Protein AF-A0A3G3IFP2-F1 (afdb_monomer)

Foldseek 3Di:
DDKFWDWDQDPVVRKIKIWIWDQDPVRWKIFIDIDIPDPLVVQLVVLLPRIFTPCLLPPPPPRSLPPCVSCVSDDPPDCVSVRVNQRVCCVNVVDPPCCCVPPVVDDDDDDDDDD

InterPro domains:
  IPR054227 Protein of unknown function DUF6951 [PF22263] (5-100)

Organism: NCBI:txid1291540

Solvent-accessible surface area (backbone atoms only — not comparable to full-atom values): 6756 Å² total; per-residue (Å²): 132,74,69,29,73,30,78,45,74,42,77,93,77,72,43,53,35,40,28,35,22,32,64,42,97,83,78,41,47,30,42,43,48,78,49,61,86,40,70,43,58,50,53,27,46,63,58,52,62,43,52,46,45,53,61,36,64,75,35,79,84,87,8,60,66,70,28,68,89,34,37,63,59,51,60,88,86,54,56,63,55,55,30,50,40,56,12,41,27,38,63,74,65,78,36,56,55,61,49,49,67,70,67,64,62,70,85,88,85,83,86,80,80,88,130

Sequence (115 aa):
MMASTVVVRMRTCSRNTKVTAEMQDDGDTIRITIASDCKNVMNYADLLGGEVHVSDVVEWKGSRVVDPDIRQPLSIPCLVPNAIFDAAWMEIGVLSKNLAQGMAKENSLEFPEDE

pLDDT: mean 95.48, std 5.69, range [55.09, 98.75]

Structure (mmCIF, N/CA/C/O backbone):
data_AF-A0A3G3IFP2-F1
#
_entry.id   AF-A0A3G3IFP2-F1
#
loop_
_atom_site.group_PDB
_atom_site.id
_atom_site.type_symbol
_atom_site.label_atom_id
_atom_site.label_alt_id
_atom_site.label_comp_id
_atom_site.label_asym_id
_atom_site.label_entity_id
_atom_site.label_seq_id
_atom_site.pdbx_PDB_ins_code
_atom_site.Cartn_x
_atom_site.Cartn_y
_atom_site.Cartn_z
_atom_site.occupancy
_atom_site.B_iso_or_equiv
_atom_site.auth_seq_id
_atom_site.auth_comp_id
_atom_site.auth_asym_id
_atom_site.auth_atom_id
_atom_site.pdbx_PDB_model_num
ATOM 1 N N . MET A 1 1 ? -16.555 9.055 7.241 1.00 55.09 1 MET A N 1
ATOM 2 C CA . MET A 1 1 ? -15.212 8.446 7.217 1.00 55.09 1 MET A CA 1
ATOM 3 C C . MET A 1 1 ? -14.350 9.191 6.214 1.00 55.09 1 MET A C 1
ATOM 5 O O . MET A 1 1 ? -14.868 9.612 5.184 1.00 55.09 1 MET A O 1
ATOM 9 N N . MET A 1 2 ? -13.087 9.453 6.549 1.00 75.50 2 MET A N 1
ATOM 10 C CA . MET A 1 2 ? -12.105 9.969 5.592 1.00 75.50 2 MET A CA 1
ATOM 11 C C . MET A 1 2 ? -11.306 8.773 5.079 1.00 75.50 2 MET A C 1
ATOM 13 O O . MET A 1 2 ? -10.970 7.895 5.860 1.00 75.50 2 MET A O 1
ATOM 17 N N . ALA A 1 3 ? -11.050 8.727 3.777 1.00 94.12 3 ALA A N 1
ATOM 18 C CA . ALA A 1 3 ? -10.172 7.734 3.181 1.00 94.12 3 ALA A CA 1
ATOM 19 C C . ALA A 1 3 ? -8.889 8.422 2.717 1.00 94.12 3 ALA A C 1
ATOM 21 O O . ALA A 1 3 ? -8.929 9.544 2.194 1.00 94.12 3 ALA A O 1
ATOM 22 N N . SER A 1 4 ? -7.759 7.744 2.863 1.00 97.56 4 SER A N 1
ATOM 23 C CA . SER A 1 4 ? -6.458 8.253 2.447 1.00 97.56 4 SER A CA 1
ATOM 24 C C . SER A 1 4 ? -5.997 7.501 1.230 1.00 97.56 4 SER A C 1
ATOM 26 O O . SER A 1 4 ? -6.146 6.290 1.125 1.00 97.56 4 SER A O 1
ATOM 28 N N . THR A 1 5 ? -5.450 8.242 0.278 1.00 97.31 5 THR A N 1
ATOM 29 C CA . THR A 1 5 ? -5.010 7.688 -0.994 1.00 97.31 5 THR A CA 1
ATOM 30 C C . THR A 1 5 ? -3.545 8.001 -1.217 1.00 97.31 5 THR A C 1
ATOM 32 O O . THR A 1 5 ? -3.134 9.156 -1.106 1.00 97.31 5 THR A O 1
ATOM 35 N N . VAL A 1 6 ? -2.792 6.983 -1.617 1.00 97.88 6 VAL A N 1
ATOM 36 C CA . VAL A 1 6 ? -1.398 7.080 -2.044 1.00 97.88 6 VAL A CA 1
ATOM 37 C C . VAL A 1 6 ? -1.294 6.618 -3.496 1.00 97.88 6 VAL A C 1
ATOM 39 O O . VAL A 1 6 ? -1.939 5.654 -3.912 1.00 97.88 6 VAL A O 1
ATOM 42 N N . VAL A 1 7 ? -0.497 7.330 -4.295 1.00 97.62 7 VAL A N 1
ATOM 43 C CA . VAL A 1 7 ? -0.246 6.983 -5.700 1.00 97.62 7 VAL A CA 1
ATOM 44 C C . VAL A 1 7 ? 1.206 6.564 -5.865 1.00 97.62 7 VAL A C 1
ATOM 46 O O . VAL A 1 7 ? 2.114 7.378 -5.719 1.00 97.62 7 VAL A O 1
ATOM 49 N N . VAL A 1 8 ? 1.410 5.306 -6.236 1.00 97.25 8 VAL A N 1
ATOM 50 C CA . VAL A 1 8 ? 2.716 4.716 -6.517 1.00 97.25 8 VAL A CA 1
ATOM 51 C C . VAL A 1 8 ? 3.051 4.873 -7.993 1.00 97.25 8 VAL A C 1
ATOM 53 O O . VAL A 1 8 ? 2.266 4.475 -8.856 1.00 97.25 8 VAL A O 1
ATOM 56 N N . ARG A 1 9 ? 4.245 5.404 -8.274 1.00 95.94 9 ARG A N 1
ATOM 57 C CA . ARG A 1 9 ? 4.806 5.550 -9.625 1.00 95.94 9 ARG A CA 1
ATOM 58 C C . ARG A 1 9 ? 6.111 4.770 -9.719 1.00 95.94 9 ARG A C 1
ATOM 60 O O . ARG A 1 9 ? 7.177 5.283 -9.386 1.00 95.94 9 ARG A O 1
ATOM 67 N N . MET A 1 10 ? 6.035 3.520 -10.165 1.00 95.75 10 MET A N 1
ATOM 68 C CA . MET A 1 10 ? 7.215 2.671 -10.317 1.00 95.75 10 MET A CA 1
ATOM 69 C C . MET A 1 10 ? 7.938 3.013 -11.621 1.00 95.75 10 MET A C 1
ATOM 71 O O . MET A 1 10 ? 7.578 2.499 -12.679 1.00 95.75 10 MET A O 1
ATOM 75 N N . ARG A 1 11 ? 8.979 3.854 -11.563 1.00 9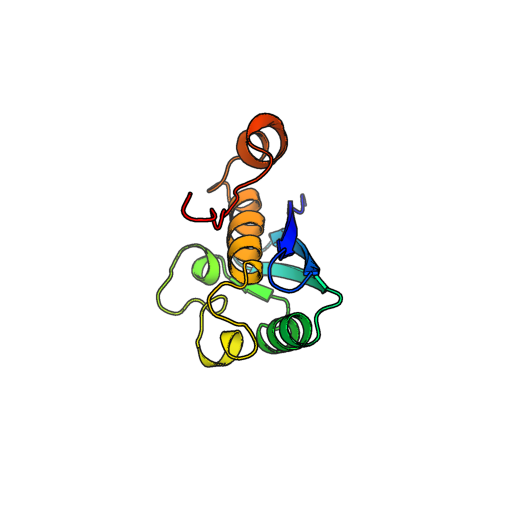4.69 11 ARG A N 1
ATOM 76 C CA . ARG A 1 11 ? 9.774 4.221 -12.755 1.00 94.69 11 ARG A CA 1
ATOM 77 C C . ARG A 1 11 ? 10.503 3.021 -13.371 1.00 94.69 11 ARG A C 1
ATOM 79 O O . ARG A 1 11 ? 10.569 2.921 -14.588 1.00 94.69 11 ARG A O 1
ATOM 86 N N . THR A 1 12 ? 10.954 2.076 -12.545 1.00 94.00 12 THR A N 1
ATOM 87 C CA . THR A 1 12 ? 11.715 0.885 -12.970 1.00 94.00 12 THR A CA 1
ATOM 88 C C . THR A 1 12 ? 10.918 -0.106 -13.819 1.00 94.00 12 THR A C 1
ATOM 90 O O . THR A 1 12 ? 11.506 -0.843 -14.601 1.00 94.00 12 THR A O 1
ATOM 93 N N . CYS A 1 13 ? 9.589 -0.143 -13.687 1.00 95.38 13 CYS A N 1
ATOM 94 C CA . CYS A 1 13 ? 8.718 -1.008 -14.494 1.00 95.38 13 CYS A CA 1
ATOM 95 C C . CYS A 1 13 ? 7.584 -0.254 -15.209 1.00 95.38 13 CYS A C 1
ATOM 97 O O . CYS A 1 13 ? 6.705 -0.882 -15.801 1.00 95.38 13 CYS A O 1
ATOM 99 N N . SER A 1 14 ? 7.603 1.080 -15.137 1.00 96.56 14 SER A N 1
ATOM 100 C CA . SER A 1 14 ? 6.636 2.009 -15.738 1.00 96.56 14 SER A CA 1
ATOM 101 C C . SER A 1 14 ? 5.172 1.789 -15.324 1.00 96.56 14 SER A C 1
ATOM 103 O O . SER A 1 14 ? 4.262 2.137 -16.074 1.00 96.56 14 SER A O 1
ATOM 105 N N . ARG A 1 15 ? 4.927 1.221 -14.135 1.00 97.31 15 ARG A N 1
ATOM 106 C CA . ARG A 1 15 ? 3.574 0.942 -13.617 1.00 97.31 15 ARG A CA 1
ATOM 107 C C . ARG A 1 15 ? 3.101 2.000 -12.639 1.00 97.31 15 ARG A C 1
ATOM 109 O O . ARG A 1 15 ? 3.885 2.505 -11.831 1.00 97.31 15 ARG A O 1
ATOM 116 N N . ASN A 1 16 ? 1.799 2.268 -12.670 1.00 96.94 16 ASN A N 1
ATOM 117 C CA . ASN A 1 16 ? 1.147 3.205 -11.763 1.00 96.94 16 ASN A CA 1
ATOM 118 C C . ASN A 1 16 ? 0.072 2.480 -10.961 1.00 96.94 16 ASN A C 1
ATOM 120 O O . ASN A 1 16 ? -0.700 1.692 -11.500 1.00 96.94 16 ASN A O 1
ATOM 124 N N . THR A 1 17 ? 0.025 2.729 -9.658 1.00 98.56 17 THR A N 1
ATOM 125 C CA . THR A 1 17 ? -0.963 2.110 -8.766 1.00 98.56 17 THR A CA 1
ATOM 126 C C . THR A 1 17 ? -1.530 3.154 -7.825 1.00 98.56 17 THR A C 1
ATOM 128 O O . THR A 1 17 ? -0.786 3.950 -7.258 1.00 98.56 17 THR A O 1
ATOM 131 N N . LYS A 1 18 ? -2.846 3.143 -7.643 1.00 98.62 18 LYS A N 1
ATOM 132 C CA . LYS A 1 18 ? -3.539 3.924 -6.622 1.00 98.62 18 LYS A CA 1
ATOM 133 C C . LYS A 1 18 ? -3.957 2.978 -5.501 1.00 98.62 18 LYS A C 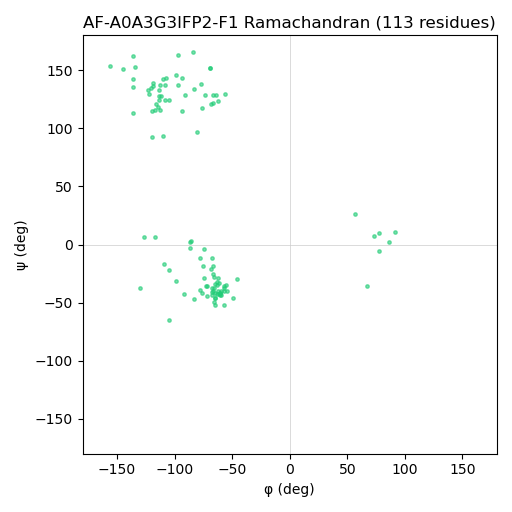1
ATOM 135 O O . LYS A 1 18 ? -4.634 1.989 -5.768 1.00 98.62 18 LYS A O 1
ATOM 140 N N . VAL A 1 19 ? -3.548 3.288 -4.278 1.00 98.75 19 VAL A N 1
ATOM 141 C CA . VAL A 1 19 ? -3.935 2.564 -3.063 1.00 98.75 19 VAL A CA 1
ATOM 142 C C . VAL A 1 19 ? -4.773 3.503 -2.213 1.00 98.75 19 VAL A C 1
ATOM 144 O O . VAL A 1 19 ? -4.356 4.633 -1.959 1.00 98.75 19 VAL A O 1
ATOM 147 N N . THR A 1 20 ? -5.949 3.057 -1.793 1.00 98.56 20 THR A N 1
ATOM 148 C CA . THR A 1 20 ? -6.835 3.801 -0.896 1.00 98.56 20 THR A CA 1
ATOM 149 C C . THR A 1 20 ? -7.103 2.968 0.351 1.00 98.56 20 THR A C 1
ATOM 151 O O . THR A 1 20 ? -7.480 1.806 0.230 1.00 98.56 20 THR A O 1
ATOM 154 N N . ALA A 1 21 ? -6.911 3.569 1.524 1.00 98.38 21 ALA A N 1
ATOM 155 C CA . ALA A 1 21 ? -7.212 2.983 2.824 1.00 98.38 21 ALA A CA 1
ATOM 156 C C . ALA A 1 21 ? -8.375 3.729 3.488 1.00 98.38 21 ALA A C 1
ATOM 158 O O . ALA A 1 21 ? -8.422 4.963 3.460 1.00 98.38 21 ALA A O 1
ATOM 159 N N . GLU A 1 22 ? -9.296 2.983 4.088 1.00 97.88 22 GLU A N 1
ATOM 160 C CA . GLU A 1 22 ? -10.456 3.506 4.809 1.00 97.88 22 GLU A CA 1
ATOM 161 C C . GLU A 1 22 ? -10.624 2.741 6.128 1.00 97.88 22 GLU A C 1
ATOM 163 O O . GLU A 1 22 ? -10.928 1.546 6.125 1.00 97.88 22 GLU A O 1
ATOM 168 N N . MET A 1 23 ? -10.424 3.433 7.254 1.00 96.62 23 MET A N 1
ATOM 169 C CA . MET A 1 23 ? -10.711 2.888 8.585 1.00 96.62 23 MET A CA 1
ATOM 170 C C . MET A 1 23 ? -12.213 2.631 8.718 1.00 96.62 23 MET A C 1
ATOM 172 O O . MET A 1 23 ? -13.012 3.527 8.432 1.00 96.62 23 MET A O 1
ATOM 176 N N . GLN A 1 24 ? -12.581 1.423 9.135 1.00 96.50 24 GLN A N 1
ATOM 177 C CA . GLN A 1 24 ? -13.969 1.050 9.381 1.00 96.50 24 GLN A CA 1
ATOM 178 C C . GLN A 1 24 ? -14.410 1.470 10.794 1.00 96.50 24 GLN A C 1
ATOM 180 O O . GLN A 1 24 ? -13.598 1.801 11.658 1.00 96.50 24 GLN A O 1
ATOM 185 N N . ASP A 1 25 ? -15.722 1.458 11.039 1.00 94.56 25 ASP A N 1
ATOM 186 C CA . ASP A 1 25 ? -16.313 1.923 12.304 1.00 94.56 25 ASP A CA 1
ATOM 187 C C . ASP A 1 25 ? -15.969 1.034 13.521 1.00 94.56 25 ASP A C 1
ATOM 189 O O . ASP A 1 25 ? -16.220 1.432 14.659 1.00 94.56 25 ASP A O 1
ATOM 193 N N . ASP A 1 26 ? -15.392 -0.154 13.303 1.00 95.31 26 ASP A N 1
ATOM 194 C CA . ASP A 1 26 ? -14.934 -1.060 14.367 1.00 95.31 26 ASP A CA 1
ATOM 195 C C . ASP A 1 26 ? -13.591 -0.645 14.999 1.00 95.31 26 ASP A C 1
ATOM 197 O O . ASP A 1 26 ? -13.228 -1.160 16.057 1.00 95.31 26 ASP A O 1
ATOM 201 N N . GLY A 1 27 ? -12.879 0.309 14.387 1.00 93.25 27 GLY A N 1
ATOM 202 C CA . GLY A 1 27 ? -11.607 0.840 14.877 1.00 93.25 27 GLY A CA 1
ATOM 203 C C . GLY A 1 27 ? -10.404 -0.095 14.721 1.00 93.25 27 GLY A C 1
ATOM 204 O O . GLY A 1 27 ? -9.331 0.242 15.221 1.00 93.25 27 GLY A O 1
ATOM 205 N N . ASP A 1 28 ? -10.560 -1.232 14.043 1.00 97.25 28 ASP A N 1
ATOM 206 C CA . ASP A 1 28 ? -9.492 -2.217 13.830 1.00 97.25 28 ASP A CA 1
ATOM 207 C C . ASP A 1 28 ? -9.358 -2.619 12.358 1.00 97.25 28 ASP A C 1
ATOM 209 O O . ASP A 1 28 ? -8.246 -2.775 11.853 1.00 97.25 28 ASP A O 1
ATOM 213 N N . THR A 1 29 ? -10.469 -2.730 11.635 1.00 98.12 29 THR A N 1
ATOM 214 C CA . THR A 1 29 ? -10.465 -3.114 10.226 1.00 98.12 29 THR A CA 1
ATOM 215 C C . THR A 1 29 ? -10.185 -1.906 9.340 1.00 98.12 29 THR A C 1
ATOM 217 O O . THR A 1 29 ? -10.795 -0.840 9.454 1.00 98.12 29 THR A O 1
ATOM 220 N N . ILE A 1 30 ? -9.289 -2.090 8.377 1.00 98.38 30 ILE A N 1
ATOM 221 C CA . ILE A 1 30 ? -8.950 -1.107 7.354 1.00 98.38 30 ILE A CA 1
ATOM 222 C C . ILE A 1 30 ? -9.260 -1.718 5.993 1.00 98.38 30 ILE A C 1
ATOM 224 O O . ILE A 1 30 ? -8.618 -2.676 5.554 1.00 98.38 30 ILE A O 1
ATOM 228 N N . ARG A 1 31 ? -10.224 -1.131 5.284 1.00 98.50 31 ARG A N 1
ATOM 229 C CA . ARG A 1 31 ? -10.504 -1.506 3.899 1.00 98.50 31 ARG A CA 1
ATOM 230 C C . ARG A 1 31 ? -9.410 -0.954 2.996 1.00 98.50 31 ARG A C 1
ATOM 232 O O . ARG A 1 31 ? -9.135 0.246 3.012 1.00 98.50 31 ARG A O 1
ATOM 239 N N . ILE A 1 32 ? -8.837 -1.820 2.168 1.00 98.56 32 ILE A N 1
ATOM 240 C CA . ILE A 1 32 ? -7.783 -1.505 1.207 1.00 98.56 32 ILE A CA 1
ATOM 241 C C . ILE A 1 32 ? -8.314 -1.701 -0.212 1.00 98.56 32 ILE A C 1
ATOM 243 O O . ILE A 1 32 ? -8.661 -2.802 -0.627 1.00 98.56 32 ILE A O 1
ATOM 247 N N . THR A 1 33 ? -8.338 -0.623 -0.991 1.00 98.62 33 THR A N 1
ATOM 248 C CA . THR A 1 33 ? -8.654 -0.665 -2.425 1.00 98.62 33 THR A CA 1
ATOM 249 C C . THR A 1 33 ? -7.394 -0.409 -3.241 1.00 98.62 33 THR A C 1
ATOM 251 O O . THR A 1 33 ? -6.749 0.627 -3.076 1.00 98.62 33 THR A O 1
ATOM 254 N N . ILE A 1 34 ? -7.060 -1.327 -4.150 1.00 98.75 34 ILE A N 1
ATOM 255 C CA . ILE A 1 34 ? -5.902 -1.221 -5.047 1.00 98.75 34 ILE A CA 1
ATOM 256 C C . ILE A 1 34 ? -6.397 -1.155 -6.492 1.00 98.75 34 ILE A C 1
ATOM 258 O O . ILE A 1 34 ? -7.054 -2.072 -6.975 1.00 98.75 34 ILE A O 1
ATOM 262 N N . ALA A 1 35 ? -6.058 -0.074 -7.193 1.00 98.56 35 ALA A N 1
ATOM 263 C CA . ALA A 1 35 ? -6.308 0.085 -8.622 1.00 98.56 35 ALA A CA 1
ATOM 264 C C . ALA A 1 35 ? -4.971 0.198 -9.363 1.00 98.56 35 ALA A C 1
ATOM 266 O O . ALA A 1 35 ? -4.212 1.147 -9.145 1.00 98.56 35 ALA A O 1
ATOM 267 N N . SER A 1 36 ? -4.673 -0.770 -10.229 1.00 98.38 36 SER A N 1
ATOM 268 C CA . SER A 1 36 ? -3.389 -0.877 -10.928 1.00 98.38 36 SER A CA 1
ATOM 269 C C . SER A 1 36 ? -3.555 -1.421 -12.343 1.00 98.38 36 SER A C 1
ATOM 271 O O . SER A 1 36 ? -4.437 -2.235 -12.603 1.00 98.38 36 SER A O 1
ATOM 273 N N . ASP A 1 37 ? -2.656 -1.024 -13.244 1.00 95.69 37 ASP A N 1
ATOM 274 C CA . ASP A 1 37 ? -2.477 -1.654 -14.558 1.00 95.69 37 ASP A CA 1
ATOM 275 C C . ASP A 1 37 ? -1.510 -2.860 -14.511 1.00 95.69 37 ASP A C 1
ATOM 277 O O . ASP A 1 37 ? -1.277 -3.535 -15.516 1.00 95.69 37 ASP A O 1
ATOM 281 N N . CYS A 1 38 ? -0.915 -3.141 -13.348 1.00 98.44 38 CYS A N 1
ATOM 282 C CA . CYS A 1 38 ? 0.061 -4.207 -13.166 1.00 98.44 38 CYS A CA 1
ATOM 283 C C . CYS A 1 38 ? -0.602 -5.508 -12.691 1.00 98.44 38 CYS A C 1
ATOM 285 O O . CYS A 1 38 ? -1.061 -5.605 -11.554 1.00 98.44 38 CYS A O 1
ATOM 287 N N . LYS A 1 39 ? -0.554 -6.561 -13.518 1.00 98.31 39 LYS A N 1
ATOM 288 C CA . LYS A 1 39 ? -1.106 -7.890 -13.181 1.00 98.31 39 LYS A CA 1
ATOM 289 C C . LYS A 1 39 ? -0.558 -8.487 -11.876 1.00 98.31 39 LYS A C 1
ATOM 291 O O . LYS A 1 39 ? -1.291 -9.146 -11.154 1.00 98.31 39 LYS A O 1
ATOM 296 N N . ASN A 1 40 ? 0.715 -8.237 -11.559 1.00 98.56 40 ASN A N 1
ATOM 297 C CA . ASN A 1 40 ? 1.338 -8.744 -10.335 1.00 98.56 40 ASN A CA 1
ATOM 298 C C . ASN A 1 40 ? 0.803 -8.016 -9.096 1.00 98.56 40 ASN A C 1
ATOM 300 O O . ASN A 1 40 ? 0.614 -8.631 -8.055 1.00 98.56 40 ASN A O 1
ATOM 304 N N . VAL A 1 41 ? 0.527 -6.714 -9.229 1.00 98.75 41 VAL A N 1
ATOM 305 C CA . VAL A 1 41 ? -0.106 -5.918 -8.173 1.00 98.75 41 VAL A CA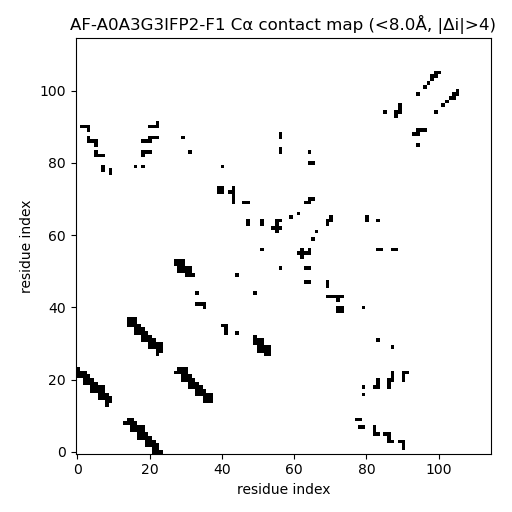 1
ATOM 306 C C . VAL A 1 41 ? -1.545 -6.361 -7.954 1.00 98.75 41 VAL A C 1
ATOM 308 O O . VAL A 1 41 ? -1.956 -6.484 -6.808 1.00 98.75 41 VAL A O 1
ATOM 311 N N . MET A 1 42 ? -2.286 -6.654 -9.025 1.00 98.69 42 MET A N 1
ATOM 312 C CA . MET A 1 42 ? -3.649 -7.173 -8.886 1.00 98.69 42 MET A CA 1
ATOM 313 C C . MET A 1 42 ? -3.669 -8.573 -8.256 1.00 98.69 42 MET A C 1
ATOM 315 O O . MET A 1 42 ? -4.456 -8.796 -7.351 1.00 98.69 42 MET A O 1
ATOM 319 N N . ASN A 1 43 ? -2.736 -9.464 -8.613 1.00 98.69 43 ASN A N 1
ATOM 320 C CA . ASN A 1 43 ? -2.604 -10.763 -7.939 1.00 98.69 43 ASN A CA 1
ATOM 321 C C . ASN A 1 43 ? -2.285 -10.611 -6.436 1.00 98.69 43 ASN A C 1
ATOM 323 O O . ASN A 1 43 ? -2.863 -11.291 -5.598 1.00 98.69 43 ASN A O 1
ATOM 327 N N . TYR A 1 44 ? -1.397 -9.678 -6.073 1.00 98.75 44 TYR A N 1
ATOM 328 C CA . TYR A 1 44 ? -1.147 -9.338 -4.668 1.00 98.75 44 TYR A CA 1
ATOM 329 C C . TYR A 1 44 ? -2.405 -8.809 -3.961 1.00 98.75 44 TYR A C 1
ATOM 331 O O . TYR A 1 44 ? -2.676 -9.196 -2.828 1.00 98.75 44 TYR A O 1
ATOM 339 N N . ALA A 1 45 ? -3.186 -7.953 -4.627 1.00 98.69 45 ALA A N 1
ATOM 340 C CA . ALA A 1 45 ? -4.433 -7.424 -4.081 1.00 98.69 45 ALA A CA 1
ATOM 341 C C . ALA A 1 45 ? -5.456 -8.539 -3.802 1.00 98.69 45 ALA A C 1
ATOM 343 O O . ALA A 1 45 ? -6.070 -8.544 -2.733 1.00 98.69 45 ALA A O 1
ATOM 344 N N . ASP A 1 46 ? -5.584 -9.497 -4.725 1.00 98.69 46 ASP A N 1
ATOM 345 C CA . ASP A 1 46 ? -6.473 -10.653 -4.585 1.00 98.69 46 ASP A CA 1
ATOM 346 C C . ASP A 1 46 ? -6.058 -11.543 -3.401 1.00 98.69 46 ASP A C 1
ATOM 348 O O . ASP A 1 46 ? -6.908 -11.952 -2.612 1.00 98.69 46 ASP A O 1
ATOM 352 N N . LEU A 1 47 ? -4.753 -11.796 -3.231 1.00 98.62 47 LEU A N 1
ATOM 353 C CA . LEU A 1 47 ? -4.223 -12.564 -2.095 1.00 98.62 47 LEU A CA 1
ATOM 354 C C . LEU A 1 47 ? -4.391 -11.834 -0.756 1.00 98.62 47 LEU A C 1
ATOM 356 O O . LEU A 1 47 ? -4.658 -12.473 0.262 1.00 98.62 47 LEU A O 1
ATOM 360 N N . LEU A 1 48 ? -4.236 -10.506 -0.740 1.00 98.50 48 LEU A N 1
ATOM 361 C CA . LEU A 1 48 ? -4.395 -9.702 0.473 1.00 98.50 48 LEU A CA 1
ATOM 362 C C . LEU A 1 48 ? -5.848 -9.727 0.970 1.00 98.50 48 LEU A C 1
ATOM 364 O O . LEU A 1 48 ? -6.079 -9.795 2.179 1.00 98.50 48 LEU A O 1
ATOM 368 N N . GLY A 1 49 ? -6.811 -9.724 0.041 1.00 97.75 49 GLY A N 1
ATOM 369 C CA . GLY A 1 49 ? -8.237 -9.905 0.325 1.00 97.75 49 GLY A CA 1
ATOM 370 C C . GLY A 1 49 ? -9.024 -8.616 0.580 1.00 97.75 49 GLY A C 1
ATOM 371 O O . GLY A 1 49 ? -10.171 -8.685 1.004 1.00 97.75 49 GLY A O 1
ATOM 372 N N . GLY A 1 50 ? -8.440 -7.442 0.321 1.00 96.88 50 GLY A N 1
ATOM 373 C CA . GLY A 1 50 ? -9.133 -6.145 0.386 1.00 96.88 50 GLY A CA 1
ATOM 374 C C . GLY A 1 50 ? -9.365 -5.572 1.790 1.00 96.88 50 GLY A C 1
ATOM 375 O O . GLY A 1 50 ? -9.801 -4.428 1.909 1.00 96.88 50 GLY A O 1
ATOM 376 N N . GLU A 1 51 ? -9.034 -6.312 2.844 1.00 97.44 51 GLU A N 1
ATOM 377 C CA . GLU A 1 51 ? -9.108 -5.862 4.235 1.00 97.44 51 GLU A CA 1
ATOM 378 C C . GLU A 1 51 ? -7.846 -6.290 4.987 1.00 97.44 51 GLU A C 1
ATOM 380 O O . GLU A 1 51 ? -7.291 -7.368 4.753 1.00 97.44 51 GLU A O 1
ATOM 385 N N . VAL A 1 52 ? -7.379 -5.413 5.869 1.00 98.19 52 VAL A N 1
ATOM 386 C CA . VAL A 1 52 ? -6.276 -5.659 6.805 1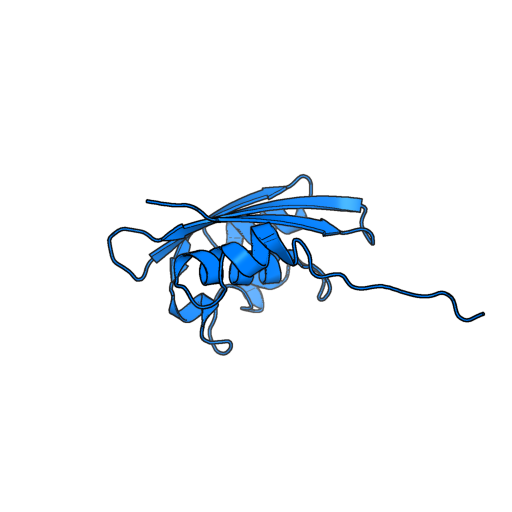.00 98.19 52 VAL A CA 1
ATOM 387 C C . VAL A 1 52 ? -6.660 -5.107 8.173 1.00 98.19 52 VAL A C 1
ATOM 389 O O . VAL A 1 52 ? -7.553 -4.266 8.267 1.00 98.19 52 VAL A O 1
ATOM 392 N N . HIS A 1 53 ? -5.977 -5.542 9.222 1.00 98.19 53 HIS A N 1
ATOM 393 C CA . HIS A 1 53 ? -6.175 -5.030 10.578 1.00 98.19 53 HIS A CA 1
ATOM 394 C C . HIS A 1 53 ? -5.147 -3.950 10.923 1.00 98.19 53 HIS A C 1
ATOM 396 O O . HIS A 1 53 ? 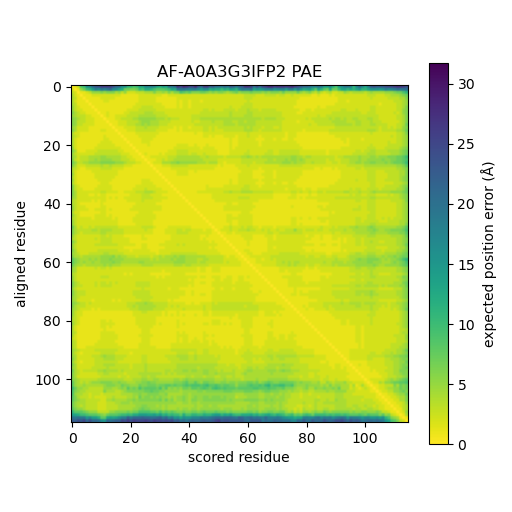-4.094 -3.849 10.286 1.00 98.19 53 HIS A O 1
ATOM 402 N N . VAL A 1 54 ? -5.397 -3.161 11.971 1.00 97.88 54 VAL A N 1
ATOM 403 C CA . VAL A 1 54 ? -4.420 -2.175 12.467 1.00 97.88 54 VAL A CA 1
ATOM 404 C C . VAL A 1 54 ? -3.077 -2.849 12.759 1.00 97.88 54 VAL A C 1
ATOM 406 O O . VAL A 1 54 ? -2.033 -2.311 12.387 1.00 97.88 54 VAL A O 1
ATOM 409 N N . SER A 1 55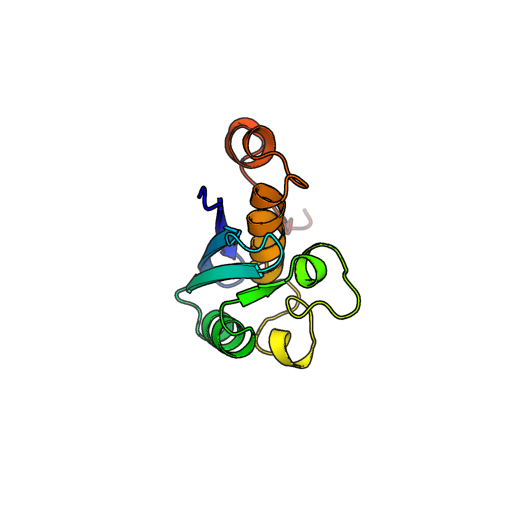 ? -3.086 -4.054 13.337 1.00 97.81 55 SER A N 1
ATOM 410 C CA . SER A 1 55 ? -1.871 -4.840 13.591 1.00 97.81 55 SER A CA 1
ATOM 411 C C . SER A 1 55 ? -1.058 -5.109 12.323 1.00 97.81 55 SER A C 1
ATOM 413 O O . SER A 1 55 ? 0.167 -5.049 12.370 1.00 97.81 55 SER A O 1
ATOM 415 N N . ASP A 1 56 ? -1.707 -5.317 11.172 1.00 98.25 56 ASP A N 1
ATOM 416 C CA . ASP A 1 56 ? -1.018 -5.558 9.899 1.00 98.25 56 ASP A CA 1
ATOM 417 C C . ASP A 1 56 ? -0.237 -4.338 9.403 1.00 98.25 56 ASP A C 1
ATOM 419 O O . ASP A 1 56 ? 0.642 -4.474 8.550 1.00 98.25 56 ASP A O 1
ATOM 423 N N . VAL A 1 57 ? -0.548 -3.141 9.904 1.00 97.62 57 VAL A N 1
ATOM 424 C CA . VAL A 1 57 ? 0.123 -1.906 9.494 1.00 97.62 57 VAL A CA 1
ATOM 425 C C . VAL A 1 57 ? 1.031 -1.324 10.573 1.00 97.62 57 VAL A C 1
ATOM 427 O O . VAL A 1 57 ? 1.891 -0.518 10.236 1.00 97.62 57 VAL A O 1
ATOM 430 N N . VAL A 1 58 ? 0.912 -1.725 11.842 1.00 96.56 58 VAL A N 1
ATOM 431 C CA . VAL A 1 58 ? 1.810 -1.252 12.919 1.00 96.56 58 VAL A CA 1
ATOM 432 C C . VAL A 1 58 ? 2.845 -2.284 13.370 1.00 96.56 58 VAL A C 1
ATOM 434 O O . VAL A 1 58 ? 3.891 -1.899 13.895 1.00 96.56 58 VAL A O 1
ATOM 437 N N . GLU A 1 59 ? 2.611 -3.576 13.134 1.00 95.06 59 GLU A N 1
ATOM 438 C CA . GLU A 1 59 ? 3.547 -4.648 13.469 1.00 95.06 59 GLU A CA 1
ATOM 439 C C . GLU A 1 59 ? 4.120 -5.278 12.205 1.00 95.06 59 GLU A C 1
ATOM 441 O O . GLU A 1 59 ? 3.400 -5.726 11.325 1.00 95.06 59 GLU A O 1
ATOM 446 N N . TRP A 1 60 ? 5.447 -5.366 12.112 1.00 91.81 60 TRP A N 1
ATOM 447 C CA . TRP A 1 60 ? 6.068 -6.038 10.968 1.00 91.81 60 TRP A CA 1
ATOM 448 C C . TRP A 1 60 ? 5.876 -7.559 11.019 1.00 91.81 60 TRP A C 1
ATOM 450 O O . TRP A 1 60 ? 5.604 -8.213 10.013 1.00 91.81 60 TRP A O 1
ATOM 460 N N . LYS A 1 61 ? 6.069 -8.154 12.200 1.00 95.06 61 LYS A N 1
ATOM 461 C CA . LYS A 1 61 ? 6.022 -9.605 12.372 1.00 95.06 61 LYS A CA 1
ATOM 462 C C . LYS A 1 61 ? 4.569 -10.068 12.367 1.00 95.06 61 LYS A C 1
ATOM 464 O O . LYS A 1 61 ? 3.826 -9.733 13.274 1.00 95.06 61 LYS A O 1
ATOM 469 N N . GLY A 1 62 ? 4.216 -10.900 11.390 1.00 94.25 62 GLY A N 1
ATOM 470 C CA . GLY A 1 62 ? 2.854 -11.419 11.244 1.00 94.25 62 GLY A CA 1
ATOM 471 C C . GLY A 1 62 ? 1.917 -10.503 10.457 1.00 94.25 62 GLY A C 1
ATOM 472 O O . GLY A 1 62 ? 0.759 -10.862 10.290 1.00 94.25 62 GLY A O 1
ATOM 473 N N . SER A 1 63 ? 2.406 -9.369 9.941 1.00 98.06 63 SER A N 1
ATOM 474 C CA . SER A 1 63 ? 1.613 -8.516 9.059 1.00 98.06 63 SER A CA 1
ATOM 475 C C . SER A 1 63 ? 1.322 -9.206 7.736 1.00 98.06 63 SER A C 1
ATOM 477 O O . SER A 1 63 ? 2.232 -9.613 7.007 1.00 98.06 63 SER A O 1
ATOM 479 N N . ARG A 1 64 ? 0.042 -9.228 7.373 1.00 98.00 64 ARG A N 1
ATOM 480 C CA . ARG A 1 64 ? -0.436 -9.706 6.072 1.00 98.00 64 ARG A CA 1
ATOM 481 C C . ARG A 1 64 ? 0.097 -8.884 4.899 1.00 98.00 64 ARG A C 1
ATOM 483 O O . ARG A 1 64 ? 0.279 -9.416 3.808 1.00 98.00 64 ARG A O 1
ATOM 490 N N . VAL A 1 65 ? 0.385 -7.595 5.103 1.00 98.38 65 VAL A N 1
ATOM 491 C CA . VAL A 1 65 ? 0.895 -6.695 4.047 1.00 98.38 65 VAL A CA 1
ATOM 492 C C . VAL A 1 65 ? 2.263 -7.162 3.536 1.00 98.38 65 VAL A C 1
ATOM 494 O O . VAL A 1 65 ? 2.577 -6.985 2.353 1.00 98.38 65 VAL A O 1
ATOM 497 N N . VAL A 1 66 ? 3.069 -7.769 4.413 1.00 97.62 66 VAL A N 1
ATOM 498 C CA . VAL A 1 66 ? 4.431 -8.250 4.122 1.00 97.62 66 VAL A CA 1
ATOM 499 C C . VAL A 1 66 ? 4.590 -9.765 4.252 1.00 97.62 66 VAL A C 1
ATOM 501 O O . VAL A 1 66 ? 5.710 -10.260 4.116 1.00 97.62 66 VAL A O 1
ATOM 504 N N . ASP A 1 67 ? 3.497 -10.494 4.473 1.00 98.00 67 ASP A N 1
ATOM 505 C CA . ASP A 1 67 ? 3.488 -11.953 4.534 1.00 98.00 67 ASP A CA 1
ATOM 506 C C . ASP A 1 67 ? 4.078 -12.543 3.235 1.00 98.00 67 ASP A C 1
ATOM 508 O O . ASP A 1 67 ? 3.670 -12.127 2.145 1.00 98.00 67 ASP A O 1
ATOM 512 N N . PRO A 1 68 ? 5.049 -13.476 3.305 1.00 97.12 68 PRO A N 1
ATOM 513 C CA . PRO A 1 68 ? 5.691 -14.038 2.119 1.00 97.12 68 PRO A CA 1
ATOM 514 C C . PRO A 1 68 ? 4.723 -14.699 1.131 1.00 97.12 68 PRO A C 1
ATOM 516 O O . PRO A 1 68 ? 4.906 -14.539 -0.078 1.00 97.12 68 PRO A O 1
ATOM 519 N N . ASP A 1 69 ? 3.691 -15.389 1.615 1.00 97.62 69 ASP A N 1
ATOM 520 C CA . ASP A 1 69 ? 2.732 -16.118 0.781 1.00 97.62 69 ASP A CA 1
ATOM 521 C C . ASP A 1 69 ? 1.766 -15.162 0.070 1.00 97.62 69 ASP A C 1
ATOM 523 O O . ASP A 1 69 ? 1.321 -15.442 -1.047 1.00 97.62 69 ASP A O 1
ATOM 527 N N . ILE A 1 70 ? 1.496 -14.000 0.672 1.00 98.44 70 ILE A N 1
ATOM 528 C CA . ILE A 1 70 ? 0.685 -12.930 0.073 1.00 98.44 70 ILE A CA 1
ATOM 529 C C . ILE A 1 70 ? 1.540 -12.069 -0.865 1.00 98.44 70 ILE A C 1
ATOM 531 O O . ILE A 1 70 ? 1.144 -11.781 -1.995 1.00 98.44 70 ILE A O 1
ATOM 535 N N . ARG A 1 71 ? 2.733 -11.655 -0.424 1.00 97.75 71 ARG A N 1
ATOM 536 C CA . ARG A 1 71 ? 3.610 -10.699 -1.121 1.00 97.75 71 ARG A CA 1
ATOM 537 C C . ARG A 1 71 ? 4.344 -11.298 -2.321 1.00 97.75 71 ARG A C 1
ATOM 539 O O . ARG A 1 71 ? 4.789 -10.529 -3.176 1.00 97.75 71 ARG A O 1
ATOM 546 N N . GLN A 1 72 ? 4.449 -12.624 -2.433 1.00 97.88 72 GLN A N 1
ATOM 547 C CA . GLN A 1 72 ? 5.202 -13.312 -3.494 1.00 97.88 72 GLN A CA 1
ATOM 548 C C . GLN A 1 72 ? 4.998 -12.812 -4.943 1.00 97.88 72 GLN A C 1
ATOM 550 O O . GLN A 1 72 ? 5.958 -12.903 -5.712 1.00 97.88 72 GLN A O 1
ATOM 555 N N . PRO A 1 73 ? 3.839 -12.260 -5.379 1.00 98.44 73 PRO A N 1
ATOM 556 C CA . PRO A 1 73 ? 3.711 -11.753 -6.748 1.00 98.44 73 PRO A CA 1
ATOM 557 C C . PRO A 1 73 ? 4.566 -10.506 -7.025 1.00 98.44 73 PRO A C 1
ATOM 559 O O . PRO A 1 73 ? 4.820 -10.171 -8.186 1.00 98.44 73 PRO A O 1
ATOM 562 N N . LEU A 1 74 ? 4.972 -9.780 -5.981 1.00 98.44 74 LEU A N 1
ATOM 563 C CA . LEU A 1 74 ? 5.687 -8.513 -6.080 1.00 98.44 74 LEU A CA 1
ATOM 564 C C . LEU A 1 74 ? 7.201 -8.714 -6.019 1.00 98.44 74 LEU A C 1
ATOM 566 O O . LEU A 1 74 ? 7.720 -9.492 -5.224 1.00 98.44 74 LEU A O 1
ATOM 570 N N . SER A 1 75 ? 7.939 -7.920 -6.797 1.00 96.00 75 SER A N 1
ATOM 571 C CA . SER A 1 75 ? 9.378 -7.782 -6.577 1.00 96.00 75 SER A CA 1
ATOM 572 C C . SER A 1 75 ? 9.647 -7.034 -5.267 1.00 96.00 75 SER A C 1
ATOM 574 O O . SER A 1 75 ? 8.854 -6.186 -4.850 1.00 96.00 75 SER A O 1
ATOM 576 N N . ILE A 1 76 ? 10.793 -7.307 -4.632 1.00 94.56 76 ILE A N 1
ATOM 577 C CA . ILE A 1 76 ? 11.206 -6.638 -3.385 1.00 94.56 76 ILE A CA 1
ATOM 578 C C . ILE A 1 76 ? 11.084 -5.103 -3.481 1.00 94.56 76 ILE A C 1
ATOM 580 O O . ILE A 1 76 ? 10.477 -4.530 -2.576 1.00 94.56 76 ILE A O 1
ATOM 584 N N . PRO A 1 77 ? 11.539 -4.432 -4.565 1.00 95.19 77 PRO A N 1
ATOM 585 C CA . PRO A 1 77 ? 11.470 -2.972 -4.671 1.00 95.19 77 PRO A CA 1
ATOM 586 C C . PRO A 1 77 ? 10.073 -2.406 -4.955 1.00 95.19 77 PRO A C 1
ATOM 588 O O . PRO A 1 77 ? 9.931 -1.191 -5.062 1.00 95.19 77 PRO A O 1
ATOM 591 N N . CYS A 1 78 ? 9.046 -3.238 -5.158 1.00 97.25 78 CYS A N 1
ATOM 592 C CA . CYS A 1 78 ? 7.701 -2.736 -5.414 1.00 97.25 78 CYS A CA 1
ATOM 593 C C . CYS A 1 78 ? 7.198 -1.935 -4.206 1.00 97.25 78 CYS A C 1
ATOM 595 O O . CYS A 1 78 ? 7.131 -2.458 -3.097 1.00 97.25 78 CYS A O 1
ATOM 597 N N . LEU A 1 79 ? 6.811 -0.679 -4.442 1.00 97.50 79 LEU A N 1
ATOM 598 C CA . LEU A 1 79 ? 6.383 0.250 -3.391 1.00 97.50 79 LEU A CA 1
ATOM 599 C C . LEU A 1 79 ? 4.887 0.150 -3.050 1.00 97.50 79 LEU A C 1
ATOM 601 O O . LEU A 1 79 ? 4.404 0.905 -2.213 1.00 97.50 79 LEU A O 1
ATOM 605 N N . VAL A 1 80 ? 4.128 -0.760 -3.671 1.00 98.31 80 VAL A N 1
ATOM 606 C CA . VAL A 1 80 ? 2.694 -0.929 -3.359 1.00 98.31 80 VAL A CA 1
ATOM 607 C C . VAL A 1 80 ? 2.452 -1.295 -1.887 1.00 98.31 80 VAL A C 1
ATOM 609 O O . VAL A 1 80 ? 1.588 -0.666 -1.281 1.00 98.31 80 VAL A O 1
ATOM 612 N N . PRO A 1 81 ? 3.221 -2.206 -1.262 1.00 98.19 81 PRO A N 1
ATOM 613 C CA . PRO A 1 81 ? 3.081 -2.475 0.168 1.00 98.19 81 PRO A CA 1
ATOM 614 C C . PRO A 1 81 ? 3.384 -1.243 1.032 1.00 98.19 81 PRO A C 1
ATOM 616 O O . PRO A 1 81 ? 2.647 -0.962 1.968 1.00 98.19 81 PRO A O 1
ATOM 619 N N . ASN A 1 82 ? 4.403 -0.447 0.679 1.00 97.69 82 ASN A N 1
ATOM 620 C CA . ASN A 1 82 ? 4.686 0.827 1.353 1.00 97.69 82 ASN A CA 1
ATOM 621 C C . ASN A 1 82 ? 3.504 1.800 1.252 1.00 97.69 82 ASN A C 1
ATOM 623 O O . ASN A 1 82 ? 3.148 2.425 2.242 1.00 97.69 82 ASN A O 1
ATOM 627 N N . ALA A 1 83 ? 2.840 1.872 0.097 1.00 98.06 83 ALA A N 1
ATOM 628 C CA . ALA A 1 83 ? 1.655 2.706 -0.066 1.00 98.06 83 ALA A CA 1
ATOM 629 C C . ALA A 1 83 ? 0.454 2.246 0.773 1.00 98.06 83 ALA A C 1
ATOM 631 O O . ALA A 1 83 ? -0.356 3.090 1.149 1.00 98.06 83 ALA A O 1
ATOM 632 N N . ILE A 1 84 ? 0.336 0.949 1.086 1.00 98.50 84 ILE A N 1
ATOM 633 C CA . ILE A 1 84 ? -0.660 0.457 2.052 1.00 98.50 84 ILE A CA 1
ATOM 634 C C . ILE A 1 84 ? -0.334 0.990 3.447 1.00 98.50 84 ILE A C 1
ATOM 636 O O . ILE A 1 84 ? -1.218 1.569 4.075 1.00 98.50 84 ILE A O 1
ATOM 640 N N . PHE A 1 85 ? 0.920 0.860 3.899 1.00 98.19 85 PHE A N 1
ATOM 641 C CA . PHE A 1 85 ? 1.353 1.417 5.185 1.00 98.19 85 PHE A CA 1
ATOM 642 C C . PHE A 1 85 ? 1.105 2.926 5.251 1.00 98.19 85 PHE A C 1
ATOM 644 O O . PHE A 1 85 ? 0.416 3.378 6.155 1.00 98.19 85 PHE A O 1
ATOM 651 N N . ASP A 1 86 ? 1.564 3.700 4.265 1.00 97.69 86 ASP A N 1
ATOM 652 C CA . ASP A 1 86 ? 1.399 5.159 4.247 1.00 97.69 86 ASP A CA 1
ATOM 653 C C . ASP A 1 86 ? -0.082 5.581 4.240 1.00 97.69 86 ASP A C 1
ATOM 655 O O . ASP A 1 86 ? -0.478 6.492 4.973 1.00 97.69 86 ASP A O 1
ATOM 659 N N . ALA A 1 87 ? -0.922 4.919 3.431 1.00 97.94 87 ALA A N 1
ATOM 660 C CA . ALA A 1 87 ? -2.354 5.205 3.372 1.00 97.94 87 ALA A CA 1
ATOM 661 C C . ALA A 1 87 ? -3.050 4.881 4.700 1.00 97.94 87 ALA A C 1
ATOM 663 O O . ALA A 1 87 ? -3.822 5.699 5.201 1.00 97.94 87 ALA A O 1
ATOM 664 N N . ALA A 1 88 ? -2.757 3.720 5.287 1.00 97.88 88 ALA A N 1
ATOM 665 C CA . ALA A 1 88 ? -3.328 3.301 6.560 1.00 97.88 88 ALA A CA 1
ATOM 666 C C . ALA A 1 88 ? -2.838 4.177 7.722 1.00 97.88 88 ALA A C 1
ATOM 668 O O . ALA A 1 88 ? -3.644 4.629 8.531 1.00 97.88 88 ALA A O 1
ATOM 669 N N . TRP A 1 89 ? -1.542 4.498 7.772 1.00 97.56 89 TRP A N 1
ATOM 670 C CA . TRP A 1 89 ? -0.932 5.366 8.786 1.00 97.56 89 TRP A CA 1
ATOM 671 C C . TRP A 1 89 ? -1.496 6.778 8.782 1.00 97.56 89 TRP A C 1
ATOM 673 O O . TRP A 1 89 ? -1.608 7.383 9.849 1.00 97.56 89 TRP A O 1
ATOM 683 N N . MET A 1 90 ? -1.887 7.292 7.616 1.00 96.50 90 MET A N 1
ATOM 684 C CA . MET A 1 90 ? -2.626 8.548 7.530 1.00 96.50 90 MET A CA 1
ATOM 685 C C . MET A 1 90 ? -4.014 8.470 8.174 1.00 96.50 90 MET A C 1
ATOM 687 O O . MET A 1 90 ? -4.458 9.467 8.744 1.00 96.50 90 MET A O 1
ATOM 691 N N . GLU A 1 91 ? -4.701 7.327 8.109 1.00 95.19 91 GLU A N 1
ATOM 692 C CA . GLU A 1 91 ? -5.999 7.151 8.774 1.00 95.19 91 GLU A CA 1
ATOM 693 C C . GLU A 1 91 ? -5.874 6.910 10.277 1.00 95.19 91 GLU A C 1
ATOM 695 O O . GLU A 1 91 ? -6.644 7.482 11.045 1.00 95.19 91 GLU A O 1
ATOM 700 N N . ILE A 1 92 ? -4.878 6.139 10.719 1.00 94.62 92 ILE A N 1
ATOM 701 C CA . ILE A 1 92 ? -4.692 5.834 12.149 1.00 94.62 92 ILE A CA 1
ATOM 702 C C . ILE A 1 92 ? -3.873 6.897 12.902 1.00 94.62 92 ILE A C 1
ATOM 704 O O . ILE A 1 92 ? -3.580 6.739 14.083 1.00 94.62 92 ILE A O 1
ATOM 708 N N . GLY A 1 93 ? -3.481 7.983 12.230 1.00 93.94 93 GLY A N 1
ATOM 709 C CA . GLY A 1 93 ? -2.780 9.119 12.839 1.00 93.94 93 GLY A CA 1
ATOM 710 C C . GLY A 1 93 ? -1.290 8.902 13.124 1.00 93.94 93 GLY A C 1
ATOM 711 O O . GLY A 1 93 ? -0.670 9.751 13.760 1.00 93.94 93 GLY A O 1
ATOM 712 N N . VAL A 1 94 ? -0.696 7.811 12.632 1.00 95.50 94 VAL A N 1
ATOM 713 C CA . VAL A 1 94 ? 0.755 7.554 12.712 1.00 95.50 94 VAL A CA 1
ATOM 714 C C . VAL A 1 94 ? 1.525 8.461 11.745 1.00 95.50 94 VAL A C 1
ATOM 716 O O . VAL A 1 94 ? 2.600 8.957 12.081 1.00 95.50 94 VAL A O 1
ATOM 719 N N . LEU A 1 95 ? 0.954 8.739 10.568 1.00 95.88 95 LEU A N 1
ATOM 720 C CA . LEU A 1 95 ? 1.495 9.672 9.579 1.00 95.88 95 LEU A CA 1
ATOM 721 C C . LEU A 1 95 ? 0.572 10.890 9.444 1.00 95.88 95 LEU A C 1
ATOM 723 O O . LEU A 1 95 ? -0.609 10.774 9.132 1.00 95.88 95 LEU A O 1
ATOM 727 N N . SER A 1 96 ? 1.111 12.094 9.633 1.00 95.62 96 SER A N 1
ATOM 728 C CA . SER A 1 96 ? 0.329 13.327 9.475 1.00 95.62 96 SER A CA 1
ATOM 729 C C . SER A 1 96 ? -0.091 13.547 8.017 1.00 95.62 96 SER A C 1
ATOM 731 O O . SER A 1 96 ? 0.765 13.731 7.148 1.00 95.62 96 SER A O 1
ATOM 733 N N . LYS A 1 97 ? -1.406 13.639 7.754 1.00 93.44 97 LYS A N 1
ATOM 734 C CA . LYS A 1 97 ? -1.951 13.982 6.423 1.00 93.44 97 LYS A CA 1
ATOM 735 C C . LYS A 1 97 ? -1.432 15.328 5.915 1.00 93.44 97 LYS A C 1
ATOM 737 O O . LYS A 1 97 ? -1.097 15.445 4.742 1.00 93.44 97 LYS A O 1
ATOM 742 N N . ASN A 1 98 ? -1.308 16.334 6.787 1.00 94.38 98 ASN A N 1
ATOM 743 C CA . ASN A 1 98 ? -0.799 17.651 6.389 1.00 94.38 98 ASN A CA 1
ATOM 744 C C . ASN A 1 98 ? 0.669 17.580 5.942 1.00 94.38 98 ASN A C 1
ATOM 746 O O . ASN A 1 98 ? 1.039 18.179 4.933 1.00 94.38 98 ASN A O 1
ATOM 750 N N . LEU A 1 99 ? 1.494 16.809 6.657 1.00 93.69 99 LEU A N 1
ATOM 751 C CA . LEU A 1 99 ? 2.880 16.586 6.256 1.00 93.69 99 LEU A CA 1
ATOM 752 C C . LEU A 1 99 ? 2.941 15.815 4.932 1.00 93.69 99 LEU A C 1
ATOM 754 O O . LEU A 1 99 ? 3.578 16.282 3.991 1.00 93.69 99 LEU A O 1
ATOM 758 N N . ALA A 1 100 ? 2.247 14.678 4.845 1.00 93.81 100 ALA A N 1
ATOM 759 C CA . ALA A 1 100 ? 2.298 13.782 3.695 1.00 93.81 100 ALA A CA 1
ATOM 760 C C . ALA A 1 100 ? 1.730 14.416 2.416 1.00 93.81 100 ALA A C 1
ATOM 762 O O . ALA A 1 100 ? 2.357 14.343 1.366 1.00 93.81 100 ALA A O 1
ATOM 763 N N . GLN A 1 101 ? 0.568 15.068 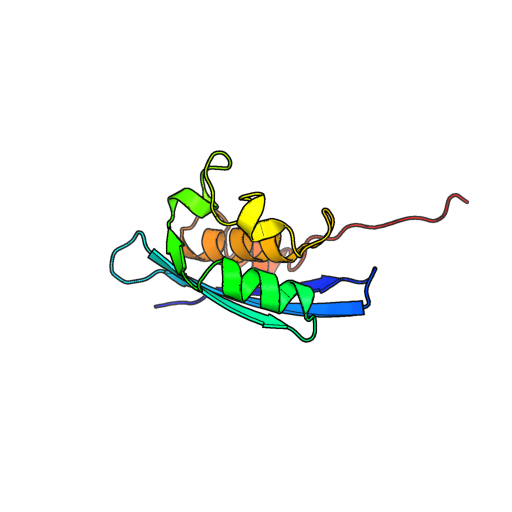2.492 1.00 92.56 101 GLN A N 1
ATOM 764 C CA . GLN A 1 101 ? -0.165 15.561 1.319 1.00 92.56 101 GLN A CA 1
ATOM 765 C C . GLN A 1 101 ? 0.069 17.055 1.049 1.00 92.56 101 GLN A C 1
ATOM 767 O O . GLN A 1 101 ? 0.036 17.485 -0.104 1.00 92.56 101 GLN A O 1
ATOM 772 N N . GLY A 1 102 ? 0.298 17.855 2.094 1.00 88.69 102 GLY A N 1
ATOM 773 C CA . GLY A 1 102 ? 0.442 19.309 1.983 1.00 88.69 102 GLY A CA 1
ATOM 774 C C . GLY A 1 102 ? 1.884 19.772 1.793 1.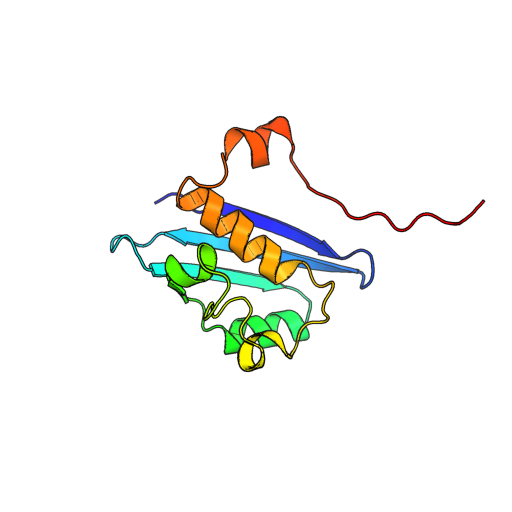00 88.69 102 GLY A C 1
ATOM 775 O O . GLY A 1 102 ? 2.145 20.650 0.968 1.00 88.69 102 GLY A O 1
ATOM 776 N N . MET A 1 103 ? 2.821 19.183 2.540 1.00 91.81 103 MET A N 1
ATOM 777 C CA . MET A 1 103 ? 4.201 19.673 2.626 1.00 91.81 103 MET A CA 1
ATOM 778 C C . MET A 1 103 ? 5.190 18.819 1.826 1.00 91.81 103 MET A C 1
ATOM 780 O O . MET A 1 103 ? 5.765 19.313 0.860 1.00 91.81 103 MET A O 1
ATOM 784 N N . ALA A 1 104 ? 5.379 17.554 2.213 1.00 91.50 104 ALA A N 1
ATOM 785 C CA . ALA A 1 104 ? 6.384 16.662 1.634 1.00 91.50 104 ALA A CA 1
ATOM 786 C C . ALA A 1 104 ? 5.968 16.119 0.258 1.00 91.50 104 ALA A C 1
ATOM 788 O O . ALA A 1 104 ? 6.780 16.106 -0.661 1.00 91.50 104 ALA A O 1
ATOM 789 N N . LYS A 1 105 ? 4.690 15.739 0.104 1.00 90.88 105 LYS A N 1
ATOM 790 C CA . LYS A 1 105 ? 4.031 15.251 -1.127 1.00 90.88 105 LYS A CA 1
ATOM 791 C C . LYS A 1 105 ? 4.502 13.895 -1.654 1.00 90.88 105 LYS A C 1
ATOM 793 O O . LYS A 1 105 ? 3.670 13.151 -2.170 1.00 90.88 105 LYS A O 1
ATOM 798 N N . GLU A 1 106 ? 5.783 13.561 -1.538 1.00 93.38 106 GLU A N 1
ATOM 799 C CA . GLU A 1 106 ? 6.325 12.273 -1.970 1.00 93.38 106 GLU A CA 1
ATOM 800 C C . GLU A 1 106 ? 7.621 11.892 -1.244 1.00 93.38 106 GLU A C 1
ATOM 802 O O . GLU A 1 106 ? 8.389 12.748 -0.813 1.00 93.38 106 GLU A O 1
ATOM 807 N N . ASN A 1 107 ? 7.868 10.584 -1.164 1.00 91.19 107 ASN A N 1
ATOM 808 C CA . ASN A 1 107 ? 9.186 10.003 -0.919 1.00 91.19 107 ASN A CA 1
ATOM 809 C C . ASN A 1 107 ? 9.669 9.369 -2.229 1.00 91.19 107 ASN A C 1
ATOM 811 O O . ASN A 1 107 ? 8.862 8.793 -2.966 1.00 91.19 107 ASN A O 1
ATOM 815 N N . SER A 1 108 ? 10.967 9.441 -2.522 1.00 91.69 108 SER A N 1
ATOM 816 C CA . SER A 1 108 ? 11.531 8.892 -3.759 1.00 91.69 108 SER A CA 1
ATOM 817 C C . SER A 1 108 ? 12.805 8.082 -3.515 1.00 91.69 108 SER A C 1
ATOM 819 O O . SER A 1 108 ? 13.517 8.279 -2.533 1.00 91.69 108 SER A O 1
ATOM 821 N N . LEU A 1 109 ? 13.049 7.130 -4.417 1.00 89.81 109 LEU A N 1
ATOM 822 C CA . LEU A 1 109 ? 14.308 6.404 -4.553 1.00 89.81 109 LEU A CA 1
ATOM 823 C C . LEU A 1 109 ? 14.919 6.798 -5.897 1.00 89.81 109 LEU A C 1
ATOM 825 O O . LEU A 1 109 ? 14.221 6.783 -6.917 1.00 89.81 109 LEU A O 1
ATOM 829 N N . GLU A 1 110 ? 16.205 7.123 -5.892 1.00 92.88 110 GLU A N 1
ATOM 830 C CA . GLU A 1 110 ? 16.962 7.527 -7.073 1.00 92.88 110 GLU A CA 1
ATOM 831 C C . GLU A 1 110 ? 18.111 6.544 -7.315 1.00 92.88 110 GLU A C 1
ATOM 833 O O . GLU A 1 110 ? 18.782 6.119 -6.376 1.00 92.88 110 GLU A O 1
ATOM 838 N N . PHE A 1 111 ? 18.304 6.164 -8.578 1.00 90.94 111 PHE A N 1
ATOM 839 C CA . PHE A 1 111 ? 19.429 5.351 -9.033 1.00 90.94 111 PHE A CA 1
ATOM 840 C C . PHE A 1 111 ? 20.331 6.261 -9.878 1.00 90.94 111 PHE A C 1
ATOM 842 O O . PHE A 1 111 ? 20.017 6.451 -11.055 1.00 90.94 111 PHE A O 1
ATOM 849 N N . PRO A 1 112 ? 21.367 6.889 -9.292 1.00 92.44 112 PRO A N 1
ATOM 850 C CA . PRO A 1 112 ? 22.276 7.751 -10.042 1.00 92.44 112 PRO A CA 1
ATOM 851 C C . PRO A 1 112 ? 23.140 6.921 -11.003 1.00 92.44 112 PRO A C 1
ATOM 853 O O . PRO A 1 112 ? 23.416 5.750 -10.740 1.00 92.44 112 PRO A O 1
ATOM 856 N N . GLU A 1 113 ? 23.565 7.527 -12.112 1.00 90.75 113 GLU A N 1
ATOM 857 C CA . GLU A 1 113 ? 24.691 7.008 -12.894 1.00 90.75 113 GLU A CA 1
ATOM 858 C C . GLU A 1 113 ? 25.989 7.388 -12.164 1.00 90.75 113 GLU A C 1
ATOM 860 O O . GLU A 1 113 ? 26.095 8.501 -11.646 1.00 90.75 113 GLU A O 1
ATOM 865 N N . ASP A 1 114 ? 26.953 6.468 -12.090 1.00 80.44 114 ASP A N 1
ATOM 866 C CA . ASP A 1 114 ? 28.306 6.824 -11.662 1.00 80.44 114 ASP A CA 1
ATOM 867 C C . ASP A 1 114 ? 28.921 7.708 -12.764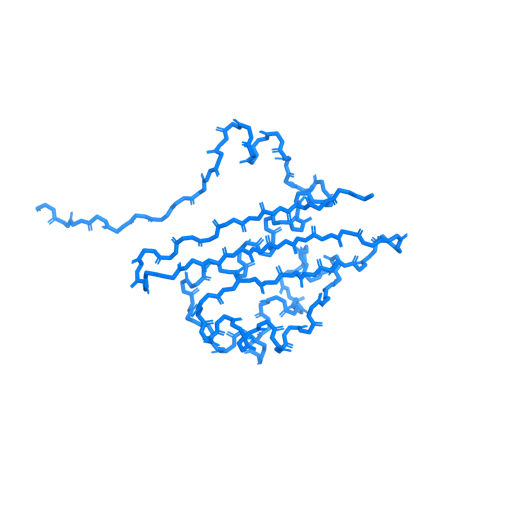 1.00 80.44 114 ASP A C 1
ATOM 869 O O . ASP A 1 114 ? 28.984 7.281 -13.920 1.00 80.44 114 ASP A O 1
ATOM 873 N N . GLU A 1 115 ? 29.310 8.943 -12.421 1.00 68.56 115 GLU A N 1
ATOM 874 C CA . GLU A 1 115 ? 29.992 9.883 -13.334 1.00 68.56 115 GLU A CA 1
ATOM 875 C C . GLU A 1 115 ? 31.346 9.356 -13.842 1.00 68.56 115 GLU A C 1
ATOM 877 O O . GLU A 1 115 ? 32.118 8.775 -13.039 1.00 68.56 115 GLU A O 1
#

Mean predicted aligned error: 3.07 Å

Secondary structure (DSSP, 8-state):
--EEEEEEEETTTTEEEEEEEEE-TTSSEEEEEEEES-HHHHHHHHHHTSEEEHHHHH-STT-TTT-HHHHTTS-TT--HHHHHHHHHHHHTTSS-HIIIIIII-------PPP-

Radius of gyration: 14.24 Å; Cα contacts (8 Å, |Δi|>4): 178; chains: 1; bounding box: 46×36×31 Å

Nearest PDB structures (foldseek):
  5wlw-assembly1_H  TM=5.258E-01  e=7.544E-02  Homo sapiens
  1wfz-assembly1_A  TM=4.202E-01  e=8.026E-02  Mus musculus
  7sfn-assembly1_B  TM=8.497E-01  e=4.791E+00  Streptomyces avermitilis
  6m9y-assembly1_C  TM=4.813E-01  e=2.578E+00  Branchiostoma floridae
  7tdz-assembly1_a  TM=2.612E-01  e=2.278E+00  Xenopus laevis